Protein AF-A0A0F9J3P3-F1 (afdb_monomer)

Structure (mmCIF, N/CA/C/O backbone):
data_AF-A0A0F9J3P3-F1
#
_entry.id   AF-A0A0F9J3P3-F1
#
loop_
_atom_site.group_PDB
_atom_site.id
_atom_site.type_symbol
_atom_site.label_atom_id
_atom_site.label_alt_id
_atom_site.label_comp_id
_atom_site.label_asym_id
_atom_site.label_entity_id
_atom_site.label_seq_id
_atom_site.pdbx_PDB_ins_code
_atom_site.Cartn_x
_atom_site.Cartn_y
_atom_site.Cartn_z
_atom_site.occupancy
_atom_site.B_iso_or_equiv
_atom_site.auth_seq_id
_atom_site.auth_comp_id
_atom_site.auth_asym_id
_atom_site.auth_atom_id
_atom_site.pdbx_PDB_model_num
ATOM 1 N N . ALA A 1 1 ? -19.731 2.609 15.098 1.00 91.00 1 ALA A N 1
ATOM 2 C CA . ALA A 1 1 ? -18.328 2.138 15.109 1.00 91.00 1 ALA A CA 1
ATOM 3 C C . ALA A 1 1 ? -17.392 3.155 15.752 1.00 91.00 1 ALA A C 1
ATOM 5 O O . ALA A 1 1 ? -16.784 2.826 16.756 1.00 91.00 1 ALA A O 1
ATOM 6 N N . TYR A 1 2 ? -17.237 4.368 15.199 1.00 95.62 2 TYR A N 1
ATOM 7 C CA . TYR A 1 2 ? -16.398 5.389 15.847 1.00 95.62 2 TYR A CA 1
ATOM 8 C C . TYR A 1 2 ? -17.061 5.962 17.112 1.00 95.62 2 TYR A C 1
ATOM 10 O O . TYR A 1 2 ? -16.404 6.025 18.139 1.00 95.62 2 TYR A O 1
ATOM 18 N N . GLU A 1 3 ? -18.365 6.252 17.066 1.00 97.50 3 GLU A N 1
ATOM 19 C CA . GLU A 1 3 ? -19.154 6.654 18.248 1.00 97.50 3 GLU A CA 1
ATOM 20 C C . GLU A 1 3 ? -19.066 5.600 19.367 1.00 97.50 3 GLU A C 1
ATOM 22 O O . GLU A 1 3 ? -18.619 5.913 20.461 1.00 97.50 3 GLU A O 1
ATOM 27 N N . ASP A 1 4 ? -19.320 4.318 19.059 1.00 97.44 4 ASP A N 1
ATOM 28 C CA . ASP A 1 4 ? -19.169 3.223 20.039 1.00 97.44 4 ASP A CA 1
ATOM 29 C C . ASP A 1 4 ? -17.760 3.149 20.660 1.00 97.44 4 ASP A C 1
ATOM 31 O O . ASP A 1 4 ? -17.592 2.748 21.809 1.00 97.44 4 ASP A O 1
ATOM 35 N N . TYR A 1 5 ? -16.720 3.491 19.893 1.00 97.75 5 TYR A N 1
ATOM 36 C CA . TYR A 1 5 ? -15.358 3.552 20.414 1.00 97.75 5 TYR A CA 1
ATOM 37 C C . TYR A 1 5 ? -15.196 4.703 21.413 1.00 97.75 5 TYR A C 1
ATOM 39 O O . TYR A 1 5 ? -14.564 4.496 22.447 1.00 97.75 5 TYR A O 1
ATOM 47 N N . GLU A 1 6 ? -15.766 5.879 21.135 1.00 98.12 6 GLU A N 1
ATOM 48 C CA . GLU A 1 6 ? -15.750 7.025 22.052 1.00 98.12 6 GLU A CA 1
ATOM 49 C C . GLU A 1 6 ? -16.527 6.721 23.340 1.00 98.12 6 GLU A C 1
ATOM 51 O O . GLU A 1 6 ? -15.967 6.891 24.424 1.00 98.12 6 GLU A O 1
ATOM 56 N N . ASP A 1 7 ? -17.718 6.129 23.238 1.00 98.38 7 ASP A N 1
ATOM 57 C CA . ASP A 1 7 ? -18.524 5.720 24.397 1.00 98.38 7 ASP A CA 1
ATOM 58 C C . ASP A 1 7 ? -17.760 4.745 25.315 1.00 98.38 7 ASP A C 1
ATOM 60 O O . ASP A 1 7 ? -17.743 4.882 26.540 1.00 98.38 7 ASP A O 1
ATOM 64 N N . LEU A 1 8 ? -17.063 3.757 24.738 1.00 98.31 8 LEU A N 1
ATOM 65 C CA . LEU A 1 8 ? -16.248 2.810 25.509 1.00 98.31 8 LEU A CA 1
ATOM 66 C C . LEU A 1 8 ? -15.081 3.501 26.229 1.00 98.31 8 LEU A C 1
ATOM 68 O O . LEU A 1 8 ? -14.736 3.111 27.349 1.00 98.31 8 LEU A O 1
ATOM 72 N N . LEU A 1 9 ? -14.470 4.517 25.613 1.00 98.12 9 LEU A N 1
ATOM 73 C CA . LEU A 1 9 ? -13.419 5.299 26.262 1.00 98.12 9 LEU A CA 1
ATOM 74 C C . LEU A 1 9 ? -13.963 6.118 27.437 1.00 98.12 9 LEU A C 1
ATOM 76 O O . LEU A 1 9 ? -13.302 6.174 28.475 1.00 98.12 9 LEU A O 1
ATOM 80 N N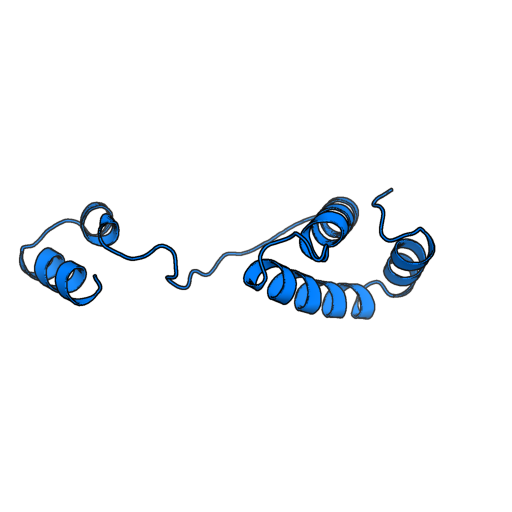 . GLU A 1 10 ? -15.151 6.711 27.303 1.00 98.25 10 GLU A N 1
ATOM 81 C CA . GLU A 1 10 ? -15.813 7.453 28.385 1.00 98.25 10 GLU A CA 1
ATOM 82 C C . GLU A 1 10 ? -16.152 6.553 29.580 1.00 98.25 10 GLU A C 1
ATOM 84 O O . GLU A 1 10 ? -16.011 6.962 30.734 1.00 98.25 10 GLU A O 1
ATOM 89 N N . LEU A 1 11 ? -16.494 5.288 29.320 1.00 98.19 11 LEU A N 1
ATOM 90 C CA . LEU A 1 11 ? -16.713 4.261 30.344 1.00 98.19 11 LEU A CA 1
ATOM 91 C C . LEU A 1 11 ? -15.415 3.736 30.992 1.00 98.19 11 LEU A C 1
ATOM 93 O O . LEU A 1 11 ? -15.469 2.871 31.869 1.00 98.19 11 LEU A O 1
ATOM 97 N N . GLY A 1 12 ? -14.244 4.230 30.582 1.00 98.19 12 GLY A N 1
ATOM 98 C CA . GLY A 1 12 ? -12.948 3.838 31.139 1.00 98.19 12 GLY A CA 1
ATOM 99 C C . GLY A 1 12 ? -12.400 2.511 30.604 1.00 98.19 12 GLY A C 1
ATOM 100 O O . GLY A 1 12 ? -11.466 1.953 31.186 1.00 98.19 12 GLY A O 1
ATOM 101 N N . VAL A 1 13 ? -12.945 1.991 29.499 1.00 98.25 13 VAL A N 1
ATOM 102 C CA . VAL A 1 13 ? -12.423 0.779 28.856 1.00 98.25 13 VAL A CA 1
ATOM 103 C C . VAL A 1 13 ? -11.031 1.054 28.282 1.00 98.25 13 VAL A C 1
ATOM 105 O O . VAL A 1 13 ? -10.771 2.081 27.654 1.00 98.25 13 VAL A O 1
ATOM 108 N N . ALA A 1 14 ? -10.107 0.108 28.472 1.00 98.38 14 ALA A N 1
ATOM 109 C CA . ALA A 1 14 ? -8.753 0.220 27.941 1.00 98.38 14 ALA A CA 1
ATOM 110 C C . ALA A 1 14 ? -8.758 0.346 26.405 1.00 98.38 14 ALA A C 1
ATOM 112 O O . ALA A 1 14 ? -9.436 -0.411 25.708 1.00 98.38 14 ALA A O 1
ATOM 113 N N . LYS A 1 15 ? -7.934 1.253 25.860 1.00 97.69 15 LYS A N 1
ATOM 114 C CA . LYS A 1 15 ? -7.871 1.562 24.414 1.00 97.69 15 LYS A CA 1
ATOM 115 C C . LYS A 1 15 ? -7.656 0.333 23.526 1.00 97.69 15 LYS A C 1
ATOM 117 O O . LYS A 1 15 ? -8.192 0.262 22.424 1.00 97.69 15 LYS A O 1
ATOM 122 N N . GLU A 1 16 ? -6.868 -0.632 23.997 1.00 97.44 16 GLU A N 1
ATOM 123 C CA . GLU A 1 16 ? -6.572 -1.872 23.270 1.00 97.44 16 GLU A CA 1
ATOM 124 C C . GLU A 1 16 ? -7.789 -2.790 23.100 1.00 97.44 16 GLU A C 1
ATOM 126 O O . GLU A 1 16 ? -7.853 -3.515 22.107 1.00 97.44 16 GLU A O 1
ATOM 131 N N . LEU A 1 17 ? -8.750 -2.712 24.029 1.00 97.69 17 LEU A N 1
ATOM 132 C CA . LEU A 1 17 ? -10.027 -3.418 23.971 1.00 97.69 17 LEU A CA 1
ATOM 133 C C . LEU A 1 17 ? -11.074 -2.596 23.221 1.00 97.69 17 LEU A C 1
ATOM 135 O O . LEU A 1 17 ? -11.757 -3.137 22.354 1.00 97.69 17 LEU A O 1
ATOM 139 N N . ALA A 1 18 ? -11.155 -1.292 23.507 1.00 97.56 18 ALA A N 1
ATOM 140 C CA . ALA A 1 18 ? -12.113 -0.388 22.877 1.00 97.56 18 ALA A CA 1
ATOM 141 C C . ALA A 1 18 ? -11.966 -0.385 21.348 1.00 97.56 18 ALA A C 1
ATOM 143 O O . ALA A 1 18 ? -12.956 -0.467 20.631 1.00 97.56 18 ALA A O 1
ATOM 144 N N . ARG A 1 19 ? -10.734 -0.390 20.818 1.00 96.88 19 ARG A N 1
ATOM 145 C CA . ARG A 1 19 ? -10.490 -0.351 19.364 1.00 96.88 19 ARG A CA 1
ATOM 146 C C . ARG A 1 19 ? -11.033 -1.551 18.575 1.00 96.88 19 ARG A C 1
ATOM 148 O O . ARG A 1 19 ? -11.037 -1.491 17.351 1.00 96.88 19 ARG A O 1
ATOM 155 N N . ASN A 1 20 ? -11.460 -2.636 19.227 1.00 96.6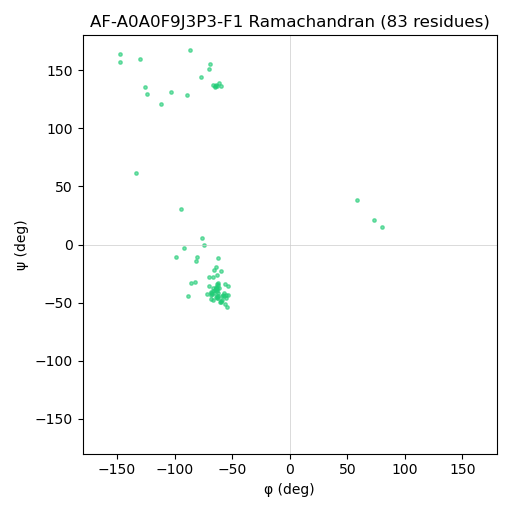9 20 ASN A N 1
ATOM 156 C CA . ASN A 1 20 ? -11.988 -3.820 18.535 1.00 96.69 20 ASN A CA 1
ATOM 157 C C . ASN A 1 20 ? -13.304 -3.547 17.791 1.00 96.69 20 ASN A C 1
ATOM 159 O O . ASN A 1 20 ? -13.633 -4.283 16.865 1.00 96.69 20 ASN A O 1
ATOM 163 N N . VAL A 1 21 ? -14.043 -2.499 18.174 1.00 97.00 21 VAL A N 1
ATOM 164 C CA . VAL A 1 21 ? -15.283 -2.092 17.488 1.00 97.00 21 VAL A CA 1
ATOM 165 C C . VAL A 1 21 ? -15.021 -1.274 16.221 1.00 97.00 21 VAL A C 1
ATOM 167 O O . VAL A 1 21 ? -15.939 -1.009 15.441 1.00 97.00 21 VAL A O 1
ATOM 170 N N . LEU A 1 22 ? -13.774 -0.848 16.005 1.00 96.94 22 LEU A N 1
ATOM 171 C CA . LEU A 1 22 ? -13.414 -0.029 14.862 1.00 96.94 22 LEU A CA 1
ATOM 172 C C . LEU A 1 22 ? -13.315 -0.868 13.582 1.00 96.94 22 LEU A C 1
ATOM 174 O O . LEU A 1 22 ? -12.874 -2.017 13.581 1.00 96.94 22 LEU A O 1
ATOM 178 N N . ALA A 1 23 ? -13.717 -0.271 12.461 1.00 95.38 23 ALA A N 1
ATOM 179 C CA . ALA A 1 23 ? -13.722 -0.944 11.168 1.00 95.38 23 ALA A CA 1
ATOM 180 C C . ALA A 1 23 ? -12.301 -1.203 10.633 1.00 95.38 23 ALA A C 1
ATOM 182 O O . ALA A 1 23 ? -11.384 -0.410 10.831 1.00 95.38 23 ALA A O 1
ATOM 183 N N . GLN A 1 24 ? -12.141 -2.265 9.837 1.00 93.88 24 GLN A N 1
ATOM 184 C CA . GLN A 1 24 ? -10.864 -2.605 9.185 1.00 93.88 24 GLN A CA 1
ATOM 185 C C . GLN A 1 24 ? -10.390 -1.553 8.166 1.00 93.88 24 GLN A C 1
ATOM 187 O O . GLN A 1 24 ? -9.210 -1.502 7.839 1.00 93.88 24 GLN A O 1
ATOM 192 N N . GLY A 1 25 ? -11.293 -0.695 7.679 1.00 93.62 25 GLY A N 1
ATOM 193 C CA . GLY A 1 25 ? -10.973 0.405 6.762 1.00 93.62 25 GLY A CA 1
ATOM 194 C C . GLY A 1 25 ? -10.299 1.613 7.423 1.00 93.62 25 GLY A C 1
ATOM 195 O O . GLY A 1 25 ? -10.126 2.640 6.772 1.00 93.62 25 GLY A O 1
ATOM 196 N N . MET A 1 26 ? -9.950 1.535 8.710 1.00 94.94 26 MET A N 1
ATOM 197 C CA . MET A 1 26 ? -9.212 2.600 9.378 1.00 94.94 26 MET A CA 1
ATOM 198 C C . MET A 1 26 ? -7.825 2.801 8.777 1.00 94.94 26 MET A C 1
ATOM 200 O O . MET A 1 26 ? -7.057 1.859 8.579 1.00 94.94 26 MET A O 1
ATOM 204 N N . PHE A 1 27 ? -7.457 4.066 8.593 1.00 95.88 27 PHE A N 1
ATOM 205 C CA . PHE A 1 27 ? -6.095 4.409 8.221 1.00 95.88 27 PHE A CA 1
ATOM 206 C C . PHE A 1 27 ? -5.108 4.035 9.324 1.00 95.88 27 PHE A C 1
ATOM 208 O O . PHE A 1 27 ? -5.291 4.348 10.501 1.00 95.88 27 PHE A O 1
ATOM 215 N N . THR A 1 28 ? -4.005 3.431 8.902 1.00 96.56 28 THR A N 1
ATOM 216 C CA . THR A 1 28 ? -2.836 3.171 9.735 1.00 96.56 28 THR A CA 1
ATOM 217 C C . THR A 1 28 ? -1.579 3.654 9.024 1.00 96.56 28 THR A C 1
ATOM 219 O O . THR A 1 28 ? -1.567 3.854 7.808 1.00 96.56 28 THR A O 1
ATOM 222 N N . LYS A 1 29 ? -0.512 3.869 9.789 1.00 97.56 29 LYS A N 1
ATOM 223 C CA . LYS A 1 29 ? 0.796 4.279 9.278 1.00 97.56 29 LYS A CA 1
ATOM 224 C C . LYS A 1 29 ? 1.837 3.296 9.784 1.00 97.56 29 LYS A C 1
ATOM 226 O O . LYS A 1 29 ? 1.844 2.951 10.962 1.00 97.56 29 LYS A O 1
ATOM 231 N N . PHE A 1 30 ? 2.728 2.871 8.901 1.00 97.94 30 PHE A N 1
ATOM 232 C CA . PHE A 1 30 ? 3.834 1.987 9.241 1.00 97.94 30 PHE A CA 1
ATOM 233 C C . PHE A 1 30 ? 5.044 2.304 8.367 1.00 97.94 30 PHE A C 1
ATOM 235 O O . PHE A 1 30 ? 4.915 2.859 7.277 1.00 97.94 30 PHE A O 1
ATOM 242 N N . MET A 1 31 ? 6.227 1.938 8.856 1.00 97.88 31 MET A N 1
ATOM 243 C CA . MET A 1 31 ? 7.452 1.991 8.067 1.00 97.88 31 MET A CA 1
ATOM 244 C C . MET A 1 31 ? 7.621 0.667 7.331 1.00 97.88 31 MET A C 1
ATOM 246 O O . MET A 1 31 ? 7.588 -0.397 7.949 1.00 97.88 31 MET A O 1
ATOM 250 N N . TYR A 1 32 ? 7.833 0.733 6.019 1.00 97.81 32 TYR A N 1
ATOM 251 C CA . TYR A 1 32 ? 8.102 -0.437 5.194 1.00 97.81 32 TYR A CA 1
ATOM 252 C C . TYR A 1 32 ? 9.543 -0.409 4.688 1.00 97.81 32 TYR A C 1
ATOM 254 O O . TYR A 1 32 ? 9.954 0.530 4.011 1.00 97.81 32 TYR A O 1
ATOM 262 N N . LYS A 1 33 ? 10.320 -1.445 5.024 1.00 97.94 33 LYS A N 1
ATOM 263 C CA . LYS A 1 33 ? 11.699 -1.626 4.561 1.00 97.94 33 LYS A CA 1
ATOM 264 C C . LYS A 1 33 ? 11.828 -2.978 3.876 1.00 97.94 33 LYS A C 1
ATOM 266 O O . LYS A 1 33 ? 11.466 -4.003 4.444 1.00 97.94 33 LYS A O 1
ATOM 271 N N . THR A 1 34 ? 12.392 -2.974 2.676 1.00 97.81 34 THR A N 1
ATOM 272 C CA . THR A 1 34 ? 12.659 -4.180 1.891 1.00 97.81 34 THR A CA 1
ATOM 273 C C . THR A 1 34 ? 13.924 -3.987 1.056 1.00 97.81 34 THR A C 1
ATOM 275 O O . THR A 1 34 ? 14.401 -2.864 0.889 1.00 97.81 34 THR A O 1
ATOM 278 N N . ASN A 1 35 ? 14.487 -5.083 0.552 1.00 97.81 35 ASN A N 1
ATOM 279 C CA . ASN A 1 35 ? 15.511 -5.026 -0.488 1.00 97.81 35 ASN A CA 1
ATOM 280 C C . ASN A 1 35 ? 14.850 -4.979 -1.880 1.00 97.81 35 ASN A C 1
ATOM 282 O O . ASN A 1 35 ? 13.657 -5.247 -2.025 1.00 97.81 35 ASN A O 1
ATOM 286 N N . THR A 1 36 ? 15.625 -4.674 -2.921 1.00 97.75 36 THR A N 1
ATOM 287 C CA . THR A 1 36 ? 15.088 -4.516 -4.284 1.00 97.75 36 THR A CA 1
ATOM 288 C C . THR A 1 36 ? 14.463 -5.800 -4.837 1.00 97.75 36 THR A C 1
ATOM 290 O O . THR A 1 36 ? 13.473 -5.736 -5.556 1.00 97.75 36 THR A O 1
ATOM 293 N N . ARG A 1 37 ? 14.985 -6.981 -4.479 1.00 98.00 37 ARG A N 1
ATOM 294 C CA . ARG A 1 37 ? 14.419 -8.267 -4.920 1.00 98.00 37 ARG A CA 1
ATOM 295 C C . ARG A 1 37 ? 13.031 -8.506 -4.322 1.00 98.00 37 ARG A C 1
ATOM 297 O O . ARG A 1 37 ? 12.093 -8.836 -5.041 1.00 98.00 37 ARG A O 1
ATOM 304 N N . GLY A 1 38 ? 12.896 -8.290 -3.015 1.00 98.31 38 GLY A N 1
ATOM 305 C CA . GLY A 1 38 ? 11.621 -8.372 -2.307 1.00 98.31 38 GLY A CA 1
ATOM 306 C C . GLY A 1 38 ? 10.625 -7.326 -2.801 1.00 98.31 38 GLY A C 1
ATOM 307 O O . GLY A 1 38 ? 9.444 -7.635 -2.935 1.00 98.31 38 GLY A O 1
ATOM 308 N N . LEU A 1 39 ? 11.103 -6.120 -3.132 1.00 98.50 39 LEU A N 1
ATOM 309 C CA . LEU A 1 39 ? 10.293 -5.079 -3.763 1.00 98.50 39 LEU A CA 1
ATOM 310 C C . LEU A 1 39 ? 9.743 -5.528 -5.122 1.00 98.50 39 LEU A C 1
ATOM 312 O O . LEU A 1 39 ? 8.544 -5.422 -5.345 1.00 98.50 39 LEU A O 1
ATOM 316 N N . MET A 1 40 ? 10.587 -6.071 -6.004 1.00 98.56 40 MET A N 1
ATOM 317 C CA . MET A 1 40 ? 10.142 -6.574 -7.308 1.00 98.56 40 MET A CA 1
ATOM 318 C C . MET A 1 40 ? 9.082 -7.667 -7.153 1.00 98.56 40 MET A C 1
ATOM 320 O O . MET A 1 40 ? 8.046 -7.581 -7.797 1.00 98.56 40 MET A O 1
ATOM 324 N N . ASN A 1 41 ? 9.271 -8.624 -6.238 1.00 98.38 41 ASN A N 1
ATOM 325 C CA . ASN A 1 41 ? 8.269 -9.664 -5.977 1.00 98.38 41 ASN A CA 1
ATOM 326 C C . ASN A 1 41 ? 6.945 -9.087 -5.438 1.00 98.38 41 ASN A C 1
ATOM 328 O O . ASN A 1 41 ? 5.865 -9.525 -5.829 1.00 98.38 41 ASN A O 1
ATOM 332 N N . PHE A 1 42 ? 7.014 -8.083 -4.558 1.00 98.56 42 PHE A N 1
ATOM 333 C CA . PHE A 1 42 ? 5.827 -7.363 -4.095 1.00 98.56 42 PHE A CA 1
ATOM 334 C C . PHE A 1 42 ? 5.096 -6.700 -5.268 1.00 98.56 42 PHE A C 1
ATOM 336 O O . PHE A 1 42 ? 3.893 -6.892 -5.413 1.00 98.56 42 PHE A O 1
ATOM 343 N N . LEU A 1 43 ? 5.814 -5.979 -6.132 1.00 98.38 43 LEU A N 1
ATOM 344 C CA . LEU A 1 43 ? 5.235 -5.306 -7.295 1.00 98.38 43 LEU A CA 1
ATOM 345 C C . LEU A 1 43 ? 4.653 -6.298 -8.311 1.00 98.38 43 LEU A C 1
ATOM 347 O O . LEU A 1 43 ? 3.584 -6.026 -8.852 1.00 98.38 43 LEU A O 1
ATOM 351 N N . SER A 1 44 ? 5.288 -7.457 -8.526 1.00 97.94 44 SER A N 1
ATOM 352 C CA . SER A 1 44 ? 4.750 -8.537 -9.367 1.00 97.94 44 SER A CA 1
ATOM 353 C C . SER A 1 44 ? 3.360 -8.977 -8.908 1.00 97.94 44 SER A C 1
ATOM 355 O O . SER A 1 44 ? 2.467 -9.163 -9.725 1.00 97.94 44 SER A O 1
ATOM 357 N N . LEU A 1 45 ? 3.165 -9.123 -7.594 1.00 98.19 45 LEU A N 1
ATOM 358 C CA . LEU A 1 45 ? 1.909 -9.614 -7.023 1.00 98.19 45 LEU A CA 1
ATOM 359 C C . LEU A 1 45 ? 0.869 -8.511 -6.818 1.00 98.19 45 LEU A C 1
ATOM 361 O O . LEU A 1 45 ? -0.329 -8.778 -6.853 1.00 98.19 45 LEU A O 1
ATOM 365 N N . ARG A 1 46 ? 1.309 -7.289 -6.503 1.00 98.38 46 ARG A N 1
ATOM 366 C CA . ARG A 1 46 ? 0.420 -6.204 -6.068 1.00 98.38 46 ARG A CA 1
ATOM 367 C C . ARG A 1 46 ? 0.044 -5.227 -7.165 1.00 98.38 46 ARG A C 1
ATOM 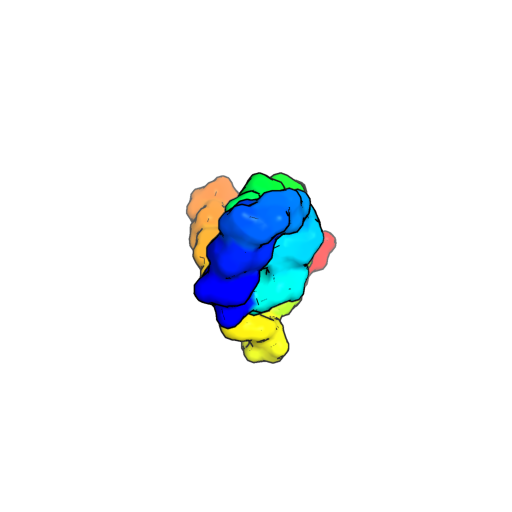369 O O . ARG A 1 46 ? -0.888 -4.477 -6.937 1.00 98.38 46 ARG A O 1
ATOM 376 N N . ASN A 1 47 ? 0.676 -5.280 -8.335 1.00 97.38 47 ASN A N 1
ATOM 377 C CA . ASN A 1 47 ? 0.176 -4.6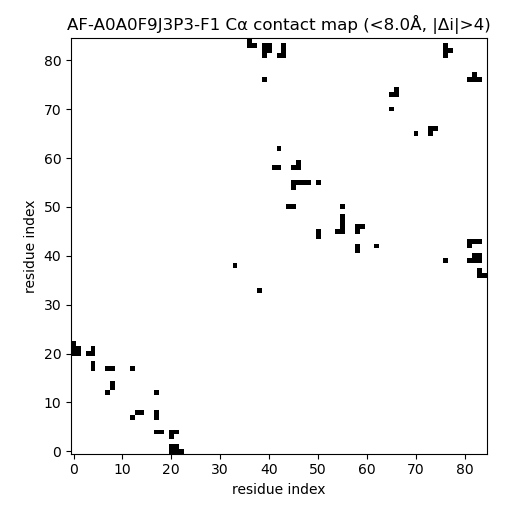01 -9.535 1.00 97.38 47 ASN A CA 1
ATOM 378 C C . ASN A 1 47 ? -0.726 -5.489 -10.409 1.00 97.38 47 ASN A C 1
ATOM 380 O O . ASN A 1 47 ? -1.234 -5.018 -11.421 1.00 97.38 47 ASN A O 1
ATOM 384 N N . ASP A 1 48 ? -0.924 -6.760 -10.050 1.00 96.19 48 ASP A N 1
ATOM 385 C CA . ASP A 1 48 ? -1.831 -7.655 -10.773 1.00 96.19 48 ASP A CA 1
ATOM 386 C C . ASP A 1 48 ? -3.282 -7.154 -10.670 1.00 96.19 48 ASP A C 1
ATOM 388 O O . ASP A 1 48 ? -3.737 -6.767 -9.592 1.00 96.19 48 ASP A O 1
ATOM 392 N N . GLU A 1 49 ? -4.037 -7.185 -11.770 1.00 95.75 49 GLU A N 1
ATOM 393 C CA . GLU A 1 49 ? -5.436 -6.730 -11.824 1.00 95.75 49 GLU A CA 1
ATOM 394 C C . GLU A 1 49 ? -6.368 -7.496 -10.870 1.00 95.75 49 GLU A C 1
ATOM 396 O O . GLU A 1 49 ? -7.409 -6.975 -10.461 1.00 95.75 49 GLU A O 1
ATOM 401 N N . ARG A 1 50 ? -5.989 -8.717 -10.481 1.00 97.38 50 ARG A N 1
ATOM 402 C CA . ARG A 1 50 ? -6.715 -9.566 -9.527 1.00 97.38 50 ARG A CA 1
ATOM 403 C C . ARG A 1 50 ? -6.427 -9.192 -8.073 1.00 97.38 50 ARG A C 1
ATOM 405 O O . ARG A 1 50 ? -7.147 -9.645 -7.185 1.00 97.38 50 ARG A O 1
ATOM 412 N N . ALA A 1 51 ? -5.389 -8.400 -7.796 1.00 98.06 51 ALA A N 1
ATOM 413 C CA . ALA A 1 51 ? -5.131 -7.885 -6.452 1.00 98.06 51 ALA A CA 1
ATOM 414 C C . ALA A 1 51 ? -6.199 -6.857 -6.053 1.00 98.06 51 ALA A C 1
ATOM 416 O O . ALA A 1 51 ? -6.802 -6.224 -6.906 1.00 98.06 51 ALA A O 1
ATOM 417 N N . MET A 1 52 ? -6.434 -6.652 -4.759 1.00 98.00 52 MET A N 1
ATOM 418 C CA . MET A 1 52 ? -7.416 -5.673 -4.271 1.00 98.00 52 MET A CA 1
ATOM 419 C C . MET A 1 52 ? -7.053 -4.239 -4.710 1.00 98.00 52 MET A C 1
ATOM 421 O O . MET A 1 52 ? -5.881 -3.869 -4.671 1.00 98.00 52 MET A O 1
ATOM 425 N N . TYR A 1 53 ? -8.031 -3.426 -5.120 1.00 97.88 53 TYR A N 1
ATOM 426 C CA . TYR A 1 53 ? -7.788 -2.108 -5.730 1.00 97.88 53 TYR A CA 1
ATOM 427 C C . TYR A 1 53 ? -6.892 -1.196 -4.877 1.00 97.88 53 TYR A C 1
ATOM 429 O O . TYR A 1 53 ? -5.954 -0.588 -5.389 1.00 97.88 53 TYR A O 1
ATOM 437 N N . GLU A 1 54 ? -7.134 -1.150 -3.572 1.00 97.69 54 GLU A N 1
ATOM 438 C CA . GLU A 1 54 ? -6.433 -0.283 -2.632 1.00 97.69 54 GLU A CA 1
ATOM 439 C C . GLU A 1 54 ? -4.938 -0.612 -2.582 1.00 97.69 54 GLU A C 1
ATOM 441 O O . GLU A 1 54 ? -4.109 0.291 -2.683 1.00 97.69 54 GLU A O 1
ATOM 446 N N . ILE A 1 55 ? -4.563 -1.897 -2.503 1.00 98.12 55 ILE A N 1
ATOM 447 C CA . ILE A 1 55 ? -3.142 -2.278 -2.480 1.00 98.12 55 ILE A CA 1
ATOM 448 C C . ILE A 1 55 ? -2.465 -2.051 -3.836 1.00 98.12 55 ILE A C 1
ATOM 450 O O . ILE A 1 55 ? -1.275 -1.736 -3.852 1.00 98.12 55 ILE A O 1
ATOM 454 N N . ARG A 1 56 ? -3.207 -2.122 -4.953 1.00 98.38 56 ARG A N 1
ATOM 455 C CA . ARG A 1 56 ? -2.672 -1.745 -6.271 1.00 98.38 56 ARG A CA 1
ATOM 456 C C . ARG A 1 56 ? -2.283 -0.273 -6.309 1.00 98.38 56 ARG A C 1
ATOM 458 O O . ARG A 1 56 ? -1.194 0.040 -6.766 1.00 98.38 56 ARG A O 1
ATOM 465 N N . LYS A 1 57 ? -3.095 0.625 -5.739 1.00 98.38 57 LYS A N 1
ATOM 466 C CA . LYS A 1 57 ? -2.755 2.059 -5.662 1.00 98.38 57 LYS A CA 1
ATOM 467 C C . LYS A 1 57 ? -1.503 2.346 -4.843 1.00 98.38 57 LYS A C 1
ATOM 469 O O . LYS A 1 57 ? -0.713 3.206 -5.225 1.00 98.38 57 LYS A O 1
ATOM 474 N N . TYR A 1 58 ? -1.263 1.586 -3.777 1.00 98.31 58 TYR A N 1
ATOM 475 C CA . TYR A 1 58 ? 0.020 1.654 -3.074 1.00 98.31 58 TYR A CA 1
ATOM 476 C C . TYR A 1 58 ? 1.178 1.099 -3.913 1.00 98.31 58 TYR A C 1
ATOM 478 O O . TYR A 1 58 ? 2.259 1.680 -3.903 1.00 98.31 58 TYR A O 1
ATOM 486 N N . ALA A 1 59 ? 0.976 -0.004 -4.637 1.00 98.44 59 ALA A N 1
ATOM 487 C CA . ALA A 1 59 ? 2.010 -0.596 -5.484 1.00 98.44 59 ALA A CA 1
ATOM 488 C C . ALA A 1 59 ? 2.400 0.310 -6.665 1.00 98.44 59 ALA A C 1
ATOM 490 O O . ALA A 1 59 ? 3.594 0.482 -6.897 1.00 98.44 59 ALA A O 1
ATOM 491 N N . GLU A 1 60 ? 1.429 0.948 -7.329 1.00 98.38 60 GLU A N 1
ATOM 492 C CA . GLU A 1 60 ? 1.641 1.945 -8.390 1.00 98.38 60 GLU A CA 1
ATOM 493 C C . GLU A 1 60 ? 2.552 3.083 -7.892 1.00 98.38 60 GLU A C 1
ATOM 495 O O . GLU A 1 60 ? 3.617 3.322 -8.460 1.00 98.38 60 GLU A O 1
ATOM 500 N N . ALA A 1 61 ? 2.200 3.711 -6.763 1.00 98.50 61 ALA A N 1
ATOM 501 C CA . ALA A 1 61 ? 2.985 4.804 -6.184 1.00 98.50 61 ALA A CA 1
ATOM 502 C C . ALA A 1 61 ? 4.396 4.363 -5.746 1.00 98.50 61 ALA A C 1
ATOM 504 O O . ALA A 1 61 ? 5.373 5.092 -5.907 1.00 98.50 61 ALA A O 1
ATOM 505 N N . ILE A 1 62 ? 4.530 3.154 -5.191 1.00 98.38 62 ILE A N 1
ATOM 506 C CA . ILE A 1 62 ? 5.837 2.594 -4.818 1.00 98.38 62 ILE A CA 1
ATOM 507 C C . ILE A 1 62 ? 6.691 2.325 -6.066 1.00 98.38 62 ILE A C 1
ATOM 509 O O . ILE A 1 62 ? 7.909 2.519 -6.036 1.00 98.38 62 ILE A O 1
ATOM 513 N N . GLU A 1 63 ? 6.083 1.870 -7.159 1.00 98.44 63 GLU A N 1
ATOM 514 C CA . GLU A 1 63 ? 6.799 1.603 -8.399 1.00 98.44 63 GLU A CA 1
ATOM 515 C C . GLU A 1 63 ? 7.285 2.874 -9.091 1.00 98.44 63 GLU A C 1
ATOM 517 O O . GLU A 1 63 ? 8.387 2.859 -9.634 1.00 98.44 63 GLU A O 1
ATOM 522 N N . GLU A 1 64 ? 6.534 3.974 -9.031 1.00 98.62 64 GLU A N 1
ATOM 523 C CA . GLU A 1 64 ? 7.011 5.277 -9.511 1.00 98.62 64 GLU A CA 1
ATOM 524 C C . GLU A 1 64 ? 8.331 5.661 -8.826 1.00 98.62 64 GLU A C 1
ATOM 526 O O . GLU A 1 64 ? 9.316 5.995 -9.488 1.00 98.62 64 GLU A O 1
ATOM 531 N N . VAL A 1 65 ? 8.401 5.493 -7.500 1.00 98.44 65 VAL A N 1
ATOM 532 C CA . VAL A 1 65 ? 9.634 5.720 -6.731 1.00 98.44 65 VAL A CA 1
ATOM 533 C C . VAL A 1 65 ? 10.730 4.722 -7.124 1.00 98.44 65 VAL A C 1
ATOM 535 O O . VAL A 1 65 ? 11.901 5.093 -7.223 1.00 98.44 65 VAL A O 1
ATOM 538 N N . PHE A 1 66 ? 10.390 3.454 -7.374 1.00 98.50 66 PHE A N 1
ATOM 539 C CA . PHE A 1 66 ? 11.354 2.452 -7.841 1.00 98.50 66 PHE A CA 1
ATOM 540 C C . PHE A 1 66 ? 11.944 2.816 -9.213 1.00 98.50 66 PHE A C 1
ATOM 542 O O . PHE A 1 66 ? 13.163 2.737 -9.388 1.00 98.50 66 PHE A O 1
ATOM 549 N N . ALA A 1 67 ? 11.107 3.258 -10.152 1.00 98.56 67 ALA A N 1
ATOM 550 C CA . ALA A 1 67 ? 11.514 3.700 -11.480 1.00 98.56 67 ALA A CA 1
ATOM 551 C C . ALA A 1 67 ? 12.413 4.943 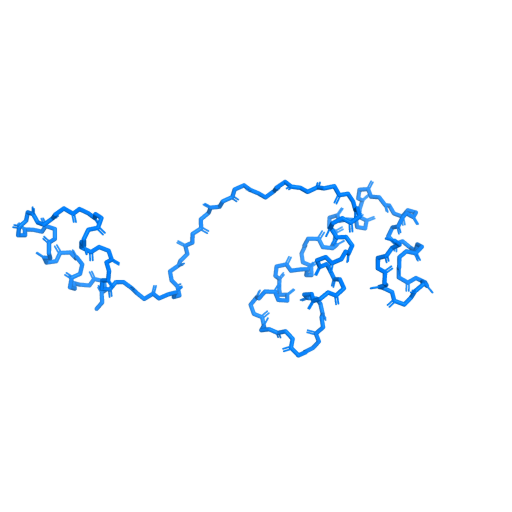-11.417 1.00 98.56 67 ALA A C 1
ATOM 553 O O . ALA A 1 67 ? 13.403 5.018 -12.144 1.00 98.56 67 ALA A O 1
ATOM 554 N N . GLU A 1 68 ? 12.125 5.881 -10.509 1.00 98.56 68 GLU A N 1
ATOM 555 C CA . GLU A 1 68 ? 12.951 7.071 -10.291 1.00 98.56 68 GLU A CA 1
ATOM 556 C C . GLU A 1 68 ? 14.317 6.721 -9.676 1.00 98.56 68 GLU A C 1
ATOM 558 O O . GLU A 1 68 ? 15.355 7.198 -10.136 1.00 98.56 68 GLU A O 1
ATOM 563 N N . LYS A 1 69 ? 14.344 5.886 -8.627 1.00 98.38 69 LYS A N 1
ATOM 564 C CA . LYS A 1 69 ? 15.574 5.614 -7.863 1.00 98.38 69 LYS A CA 1
ATOM 565 C C . LYS A 1 69 ? 16.483 4.567 -8.503 1.00 98.38 69 LYS A C 1
ATOM 567 O O . LYS A 1 69 ? 17.697 4.648 -8.330 1.00 98.38 69 LYS A O 1
ATOM 572 N N . LEU A 1 70 ? 15.929 3.580 -9.208 1.00 98.19 70 LEU A N 1
ATOM 573 C CA . LEU A 1 70 ? 16.674 2.471 -9.818 1.00 98.19 70 LEU A CA 1
ATOM 574 C C . LEU A 1 70 ? 16.223 2.228 -11.273 1.00 98.19 70 LEU A C 1
ATOM 576 O O . LEU A 1 70 ? 15.768 1.128 -11.602 1.00 98.19 70 LEU A O 1
ATOM 580 N N . PRO A 1 71 ? 16.387 3.212 -12.175 1.00 98.38 71 PRO A N 1
ATOM 581 C CA . PRO A 1 71 ? 15.785 3.187 -13.510 1.00 98.38 71 PRO A CA 1
ATOM 582 C C . PRO A 1 71 ? 16.249 2.010 -14.378 1.00 98.38 71 PRO A C 1
ATOM 584 O O . PRO A 1 71 ? 15.452 1.421 -15.105 1.00 98.38 71 PRO A O 1
ATOM 587 N N . LEU A 1 72 ? 17.528 1.621 -14.295 1.00 98.44 72 LEU A N 1
ATOM 588 C CA . LEU A 1 72 ? 18.056 0.487 -15.066 1.00 98.44 72 LEU A CA 1
ATOM 589 C C . LEU A 1 72 ? 17.472 -0.848 -14.589 1.00 98.44 72 LEU A C 1
ATOM 591 O O . LEU A 1 72 ? 17.071 -1.675 -15.408 1.00 98.44 72 LEU A O 1
ATOM 595 N N . THR A 1 73 ? 17.389 -1.042 -13.271 1.00 98.25 73 THR A N 1
ATOM 596 C CA . THR A 1 73 ? 16.817 -2.253 -12.670 1.00 98.25 73 THR A CA 1
ATOM 597 C C . THR A 1 73 ? 15.320 -2.337 -12.934 1.00 98.25 73 THR A C 1
ATOM 599 O O . THR A 1 73 ? 14.832 -3.401 -13.301 1.00 98.25 73 THR A O 1
ATOM 602 N N . HIS A 1 74 ? 14.597 -1.220 -12.803 1.00 98.56 74 HIS A N 1
ATOM 603 C CA . HIS A 1 74 ? 13.173 -1.146 -13.128 1.00 98.56 74 HIS A CA 1
ATOM 604 C C . HIS A 1 74 ? 12.922 -1.492 -14.596 1.00 98.56 74 HIS A C 1
ATOM 606 O O . HIS A 1 74 ? 12.137 -2.393 -14.884 1.00 98.56 74 HIS A O 1
ATOM 612 N N . LYS A 1 75 ? 13.667 -0.884 -15.527 1.00 98.50 75 LYS A N 1
ATOM 613 C CA . LYS A 1 75 ? 13.561 -1.203 -16.957 1.00 98.50 75 LYS A CA 1
ATOM 614 C C . LYS A 1 75 ? 13.815 -2.687 -17.235 1.00 98.50 75 LYS A C 1
ATOM 616 O O . LYS A 1 75 ? 13.072 -3.300 -17.998 1.00 98.50 75 LYS A O 1
ATOM 621 N N . ALA A 1 76 ? 14.838 -3.277 -16.614 1.00 98.38 76 ALA A N 1
ATOM 622 C CA . ALA A 1 76 ? 15.117 -4.704 -16.750 1.00 98.38 76 ALA A CA 1
ATOM 623 C C . ALA A 1 76 ? 13.971 -5.566 -16.194 1.00 98.38 76 ALA A C 1
ATOM 625 O O . ALA A 1 76 ? 13.548 -6.509 -16.856 1.00 98.38 76 ALA A O 1
ATOM 626 N N . PHE A 1 77 ? 13.431 -5.221 -15.026 1.00 98.31 77 PHE A N 1
ATOM 627 C CA . PHE A 1 77 ? 12.287 -5.902 -14.421 1.00 98.31 77 PHE A CA 1
ATOM 628 C C . PHE A 1 77 ? 11.054 -5.878 -15.335 1.00 98.31 77 PHE A C 1
ATOM 630 O O . PHE A 1 77 ? 10.467 -6.927 -15.598 1.00 98.31 77 PHE A O 1
ATOM 637 N N . VAL A 1 78 ? 10.701 -4.713 -15.888 1.00 97.81 78 VAL A N 1
ATOM 638 C CA . VAL A 1 78 ? 9.562 -4.577 -16.810 1.00 97.81 78 VAL A CA 1
ATOM 639 C C . VAL A 1 78 ? 9.777 -5.380 -18.094 1.00 97.81 78 VAL A C 1
ATOM 641 O O . VAL A 1 78 ? 8.889 -6.130 -18.495 1.00 97.81 78 VAL A O 1
ATOM 644 N N . ASN A 1 79 ? 10.964 -5.289 -18.700 1.00 98.06 79 ASN A N 1
ATOM 645 C CA . ASN A 1 79 ? 11.287 -6.010 -19.935 1.00 98.06 79 ASN A CA 1
ATOM 646 C C . ASN A 1 79 ? 11.265 -7.539 -19.772 1.00 98.06 79 ASN A C 1
ATOM 648 O O . ASN A 1 79 ? 11.019 -8.247 -20.743 1.00 98.06 79 ASN A O 1
ATOM 652 N N . ASN A 1 80 ? 11.500 -8.048 -18.560 1.00 97.31 80 ASN A N 1
ATOM 653 C CA . ASN A 1 80 ? 11.453 -9.478 -18.243 1.00 97.31 80 ASN A CA 1
ATOM 654 C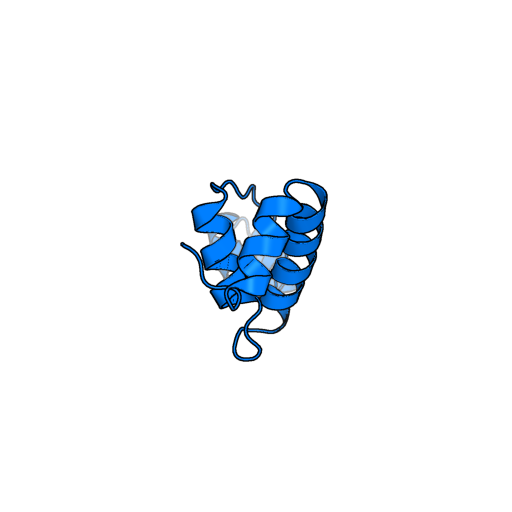 C . ASN A 1 80 ? 10.083 -9.911 -17.688 1.00 97.31 80 ASN A C 1
ATOM 656 O O . ASN A 1 80 ? 9.989 -10.824 -16.871 1.00 97.31 80 ASN A O 1
ATOM 660 N N . GLY A 1 81 ? 9.008 -9.240 -18.108 1.00 96.31 81 GLY A N 1
ATOM 661 C CA . GLY A 1 81 ? 7.641 -9.629 -17.761 1.00 96.31 81 GLY A CA 1
ATOM 662 C C . GLY A 1 81 ? 7.255 -9.335 -16.313 1.00 96.31 81 GLY A C 1
ATOM 663 O O . GLY A 1 81 ? 6.312 -9.936 -15.809 1.00 96.31 81 GLY A O 1
ATOM 664 N N . ARG A 1 82 ? 7.964 -8.414 -15.643 1.00 96.12 82 ARG A N 1
ATOM 665 C CA . ARG A 1 82 ? 7.688 -7.998 -14.257 1.00 96.12 82 ARG A CA 1
ATOM 666 C C . ARG A 1 82 ? 7.745 -9.177 -13.286 1.00 96.12 82 ARG A C 1
ATOM 668 O O . ARG A 1 82 ? 6.965 -9.247 -12.340 1.00 96.12 82 ARG A O 1
ATOM 675 N N . VAL A 1 83 ? 8.686 -10.092 -13.514 1.00 95.25 83 VAL A N 1
ATOM 676 C CA . VAL A 1 83 ? 8.986 -11.226 -12.632 1.00 95.25 83 VAL A CA 1
ATOM 677 C C . VAL A 1 83 ? 10.257 -10.916 -11.851 1.00 95.25 83 VAL A C 1
ATOM 679 O O . VAL A 1 83 ? 11.259 -10.480 -12.420 1.00 95.25 83 VAL A O 1
ATOM 682 N N . ALA A 1 84 ? 10.213 -11.105 -10.533 1.00 92.69 84 ALA A N 1
ATOM 683 C CA . ALA A 1 84 ? 11.400 -10.944 -9.707 1.00 92.69 84 ALA A CA 1
ATOM 684 C C . ALA A 1 84 ? 12.460 -12.009 -10.068 1.0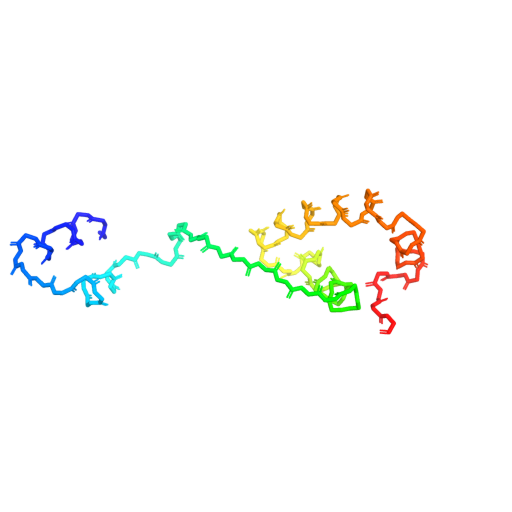0 92.69 84 ALA A C 1
ATOM 686 O O . ALA A 1 84 ? 12.097 -13.178 -10.216 1.00 92.69 84 ALA A O 1
ATOM 687 N N . PRO A 1 85 ? 13.747 -11.634 -10.189 1.00 90.69 85 PRO A N 1
ATOM 688 C CA . PRO A 1 85 ? 14.841 -12.590 -10.358 1.00 90.69 85 PRO A CA 1
ATOM 689 C C . PRO A 1 85 ? 15.047 -13.450 -9.101 1.00 90.69 85 PRO A C 1
ATOM 691 O O . PRO A 1 85 ? 14.599 -13.052 -8.001 1.00 90.69 85 PRO A O 1
#

Foldseek 3Di:
DVVQLVVCVVVVHDNVVSCVPPDPPDDDDDDDDDDPLVLLQLLLPQCDPPHDPVSNVVSVVVLVVVCVPPVVVSVVCVVVVSDRD

Org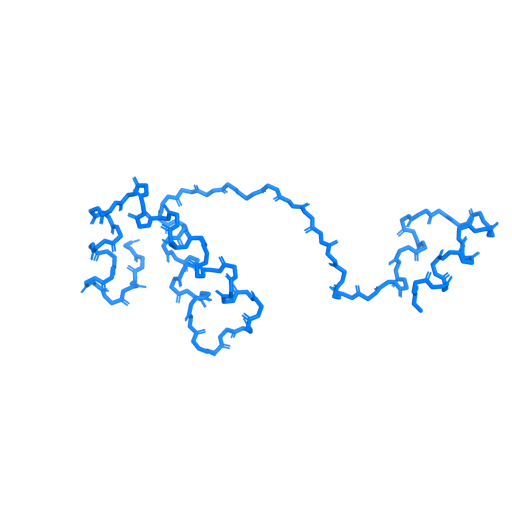anism: NCBI:txid412755

InterPro domains:
  IPR003669 Thymidylate synthase ThyX [PF02511] (1-71)
  IPR003669 Thymidylate synthase ThyX [PS51331] (1-80)
  IPR003669 Thymidylate synthase ThyX [PTHR34934] (1-77)
  IPR003669 Thymidylate synthase ThyX [cd20175] (1-68)
  IPR036098 Thymidylate synthase ThyX superfamily [G3DSA:3.30.1360.170] (1-85)
  IPR036098 Thymidylate synthase ThyX superfamily [SSF69796] (1-78)

Solvent-accessible surface area (backbone atoms only — not comparable to full-atom values): 5048 Å² total; per-residue (Å²): 77,70,65,59,30,52,54,33,47,76,72,65,46,55,67,86,63,31,54,69,57,48,65,89,86,60,90,81,87,82,89,87,86,76,56,73,59,60,46,38,43,48,43,44,57,28,60,37,87,88,36,61,69,71,58,26,57,52,33,52,58,52,45,55,52,41,42,71,76,38,46,70,60,40,52,51,32,54,76,58,74,40,52,51,127

Nearest PDB structures (foldseek):
  1kq4-assembly1_D  TM=9.994E-01  e=4.063E-04  Thermotoga maritima
  4gtl-assembly1_A  TM=9.950E-01  e=3.822E-04  Thermotoga maritima MSB8
  4gtd-assembly1_A  TM=9.991E-01  e=4.592E-04  Thermotoga maritima MSB8
  4gtc-assembly1_A  TM=9.969E-01  e=5.190E-04  Thermotoga maritima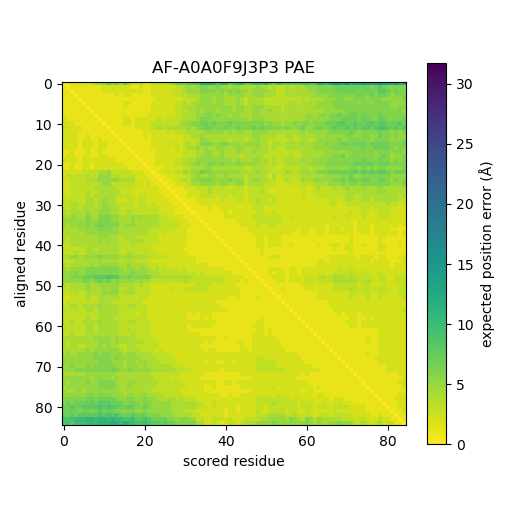 MSB8
  4kar-assembly1_A  TM=9.919E-01  e=7.492E-04  Thermotoga maritima MSB8

Sequence (85 aa):
AYEDYEDLLELGVAKELARNVLAQGMFTKFMYKTNTRGLMNFLSLRNDERAMYEIRKYAEAIEEVFAEKLPLTHKAFVNNGRVAP

Secondary structure (DSSP, 8-state):
-HHHHHHHHHTT--HHHHGGGS-TT----------HHHHHHHHHHHSSTTS-HHHHHHHHHHHHHHHHH-HHHHHHHHHTTT---

Radius of gyration: 18.97 Å; Cα contacts (8 Å, |Δi|>4): 52; chains: 1; bounding box: 37×20×51 Å

Mean predicted aligned error: 3.03 Å

pLDDT: mean 97.45, std 1.56, range [90.69, 98.62]